Protein AF-D7MXR1-F1 (afdb_monomer_lite)

pLDDT: mean 87.25, std 10.05, range [51.94, 96.56]

Secondary structure (DSSP, 8-state):
---HHHHHHHHHTSGGGGB-TTT--BS--EEETTT--EE-HHHHHHHHHH-TTT--EEETTTS----

Structure (mmCIF, N/CA/C/O backbone):
data_AF-D7MXR1-F1
#
_entry.id   AF-D7MXR1-F1
#
loop_
_atom_site.group_PDB
_atom_site.id
_atom_site.type_symbol
_atom_site.label_atom_id
_atom_site.label_alt_id
_atom_site.label_comp_id
_atom_site.label_asym_id
_atom_site.label_entity_id
_atom_site.label_seq_id
_atom_site.pdbx_PDB_ins_code
_atom_site.Cartn_x
_atom_site.Cartn_y
_atom_site.Cartn_z
_atom_site.occupancy
_atom_site.B_iso_or_equiv
_atom_site.auth_seq_id
_atom_site.auth_comp_id
_atom_site.auth_asym_id
_atom_site.auth_atom_id
_atom_site.pdbx_PDB_model_num
ATOM 1 N N . LEU A 1 1 ? -18.425 4.268 -12.614 1.00 51.94 1 LEU A N 1
ATOM 2 C CA . LEU A 1 1 ? -17.344 5.165 -12.146 1.00 51.94 1 LEU A CA 1
ATOM 3 C C . LEU A 1 1 ? -17.324 5.130 -10.627 1.00 51.94 1 LEU A C 1
ATOM 5 O O . LEU A 1 1 ? -17.958 5.952 -9.980 1.00 51.94 1 LEU A O 1
ATOM 9 N N . THR A 1 2 ? -16.711 4.102 -10.051 1.00 61.69 2 THR A N 1
ATOM 10 C CA . THR A 1 2 ? -16.626 3.973 -8.593 1.00 61.69 2 THR A CA 1
ATOM 11 C C . THR A 1 2 ? -15.491 4.867 -8.108 1.00 61.69 2 THR A C 1
ATOM 13 O O . THR A 1 2 ? -14.379 4.768 -8.618 1.00 61.69 2 THR A O 1
ATOM 16 N N . ASP A 1 3 ? -15.766 5.755 -7.156 1.00 83.75 3 ASP A N 1
ATOM 17 C CA . ASP A 1 3 ? -14.749 6.630 -6.573 1.00 83.75 3 ASP A CA 1
ATOM 18 C C . ASP A 1 3 ? -13.677 5.784 -5.863 1.00 83.75 3 ASP A C 1
ATOM 20 O O . ASP A 1 3 ? -13.977 5.028 -4.929 1.00 83.75 3 ASP A O 1
ATOM 24 N N . LYS A 1 4 ? -12.421 5.927 -6.305 1.00 84.12 4 LYS A N 1
ATOM 25 C CA . LYS A 1 4 ? -11.221 5.318 -5.714 1.00 84.12 4 LYS A CA 1
ATOM 26 C C . LYS A 1 4 ? -11.230 5.410 -4.183 1.00 84.12 4 LYS A C 1
ATOM 28 O O . LYS A 1 4 ? -10.892 4.444 -3.495 1.00 84.12 4 LYS A O 1
ATOM 33 N N . ASN A 1 5 ? -11.639 6.556 -3.642 1.00 85.00 5 ASN A N 1
ATOM 34 C CA . ASN A 1 5 ? -11.636 6.808 -2.204 1.00 85.00 5 ASN A CA 1
ATOM 35 C C . ASN A 1 5 ? -12.617 5.899 -1.459 1.00 85.00 5 ASN A C 1
ATOM 37 O O . ASN A 1 5 ? -12.307 5.429 -0.365 1.00 85.00 5 ASN A O 1
ATOM 41 N N . ILE A 1 6 ? -13.775 5.589 -2.052 1.00 90.25 6 ILE A N 1
ATOM 42 C CA . ILE A 1 6 ? -14.757 4.671 -1.458 1.00 90.25 6 ILE A CA 1
ATOM 43 C C . ILE A 1 6 ? -14.168 3.261 -1.371 1.00 90.25 6 ILE A C 1
ATOM 45 O O . ILE A 1 6 ? -14.332 2.586 -0.352 1.00 90.25 6 ILE A O 1
ATOM 49 N N . VAL A 1 7 ? -13.459 2.825 -2.415 1.00 90.25 7 VAL A N 1
ATOM 50 C CA . VAL A 1 7 ? -12.819 1.504 -2.454 1.00 90.25 7 VAL A CA 1
ATOM 51 C C . VAL A 1 7 ? -11.718 1.413 -1.400 1.00 90.25 7 VAL A C 1
ATOM 53 O O . VAL A 1 7 ? -11.774 0.531 -0.542 1.00 90.25 7 VAL A O 1
ATOM 56 N N . PHE A 1 8 ? -10.766 2.350 -1.384 1.00 90.94 8 PHE A N 1
ATOM 57 C CA . PHE A 1 8 ? -9.681 2.314 -0.398 1.00 90.94 8 PHE A CA 1
ATOM 58 C C . PHE A 1 8 ? -10.167 2.510 1.034 1.00 90.94 8 PHE A C 1
ATOM 60 O O . PHE A 1 8 ? -9.608 1.892 1.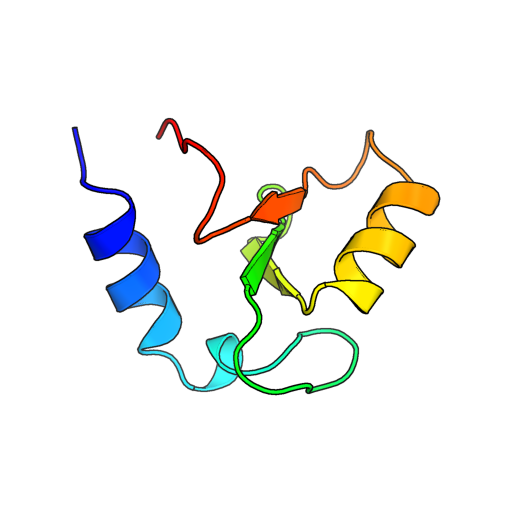935 1.00 90.94 8 PHE A O 1
ATOM 67 N N . ARG A 1 9 ? -11.236 3.280 1.264 1.00 90.88 9 ARG A N 1
ATOM 68 C CA . ARG A 1 9 ? -11.855 3.385 2.592 1.00 90.88 9 ARG A CA 1
ATOM 69 C C . ARG A 1 9 ? -12.399 2.040 3.070 1.00 90.88 9 ARG A C 1
ATOM 71 O O . ARG A 1 9 ? -12.205 1.692 4.230 1.00 90.88 9 ARG A O 1
ATOM 78 N N . LYS A 1 10 ? -13.053 1.272 2.191 1.00 93.12 10 LYS A N 1
ATOM 79 C CA . LYS A 1 10 ? -13.529 -0.082 2.521 1.00 93.12 10 LYS A CA 1
ATOM 80 C C . LYS A 1 10 ? -12.371 -1.047 2.764 1.00 93.12 10 LYS A C 1
ATOM 82 O O . LYS A 1 10 ? -12.427 -1.821 3.711 1.00 93.12 10 LYS A O 1
ATOM 87 N N . LEU A 1 11 ? -11.318 -0.988 1.948 1.00 93.31 11 LEU A N 1
ATOM 88 C CA . LEU A 1 11 ? -10.145 -1.852 2.113 1.00 93.31 11 LEU A CA 1
ATOM 89 C C . LEU A 1 11 ? -9.394 -1.542 3.415 1.00 93.31 11 LEU A C 1
ATOM 91 O O . LEU A 1 11 ? -9.123 -2.457 4.187 1.00 93.31 11 LEU A O 1
ATOM 95 N N . LYS A 1 12 ? -9.142 -0.263 3.715 1.00 91.56 12 LYS A N 1
ATOM 96 C CA . LYS A 1 12 ? -8.468 0.184 4.948 1.00 91.56 12 LYS A CA 1
ATOM 97 C C . LYS A 1 12 ? -9.320 0.039 6.216 1.00 91.56 12 LYS A C 1
ATOM 99 O O . LYS A 1 12 ? -8.805 0.199 7.317 1.00 91.56 12 LYS A O 1
ATOM 104 N N . ALA A 1 13 ? -10.604 -0.310 6.098 1.00 93.81 13 ALA A N 1
ATOM 105 C CA . ALA A 1 13 ? -11.412 -0.688 7.258 1.00 93.81 13 ALA A CA 1
ATOM 106 C C . ALA A 1 13 ? -10.939 -2.009 7.892 1.00 93.81 13 ALA A C 1
ATOM 108 O O . ALA A 1 13 ? -11.190 -2.246 9.072 1.00 93.81 13 ALA A O 1
ATOM 109 N N . LYS A 1 14 ? -10.237 -2.863 7.133 1.00 93.56 14 LYS A N 1
ATOM 110 C CA . LYS A 1 14 ? -9.591 -4.055 7.684 1.00 93.56 14 LYS A CA 1
ATOM 111 C C . LYS A 1 14 ? -8.294 -3.668 8.382 1.00 93.56 14 LYS A C 1
ATOM 113 O O . LYS A 1 14 ? -7.451 -2.996 7.793 1.00 93.56 14 LYS A O 1
ATOM 118 N N . PHE A 1 15 ? -8.122 -4.134 9.616 1.00 90.81 15 PHE A N 1
ATOM 119 C CA . PHE A 1 15 ? -6.944 -3.824 10.425 1.00 90.81 15 PHE A CA 1
ATOM 120 C C . PHE A 1 15 ? -5.631 -4.227 9.734 1.00 90.81 15 PHE A C 1
ATOM 122 O O . PHE A 1 15 ? -4.691 -3.439 9.717 1.00 90.81 15 PHE A O 1
ATOM 129 N N . GLU A 1 16 ? -5.611 -5.393 9.083 1.00 92.19 16 GLU A N 1
ATOM 130 C CA . GLU A 1 16 ? -4.466 -5.911 8.317 1.00 92.19 16 GLU A CA 1
ATOM 131 C C . GLU A 1 16 ? -3.964 -4.958 7.218 1.00 92.19 16 GLU A C 1
ATOM 133 O O . GLU A 1 16 ? -2.778 -4.939 6.916 1.00 92.19 16 GLU A O 1
ATOM 138 N N . ASN A 1 17 ? -4.835 -4.106 6.669 1.00 95.50 17 ASN A N 1
ATOM 139 C CA . ASN A 1 17 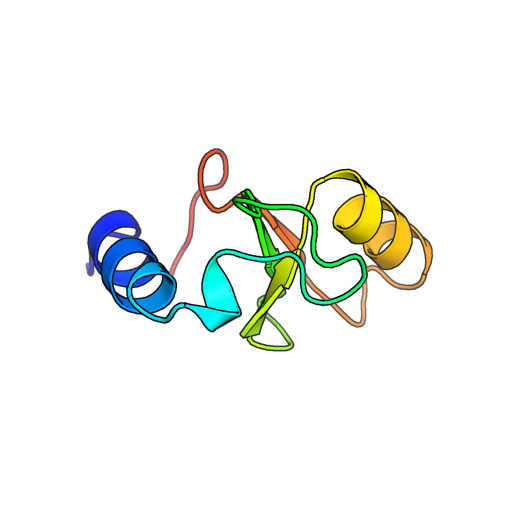? -4.491 -3.167 5.597 1.00 95.50 17 ASN A CA 1
ATOM 140 C C . ASN A 1 17 ? -3.959 -1.820 6.113 1.00 95.50 17 ASN A C 1
ATOM 142 O O . ASN A 1 17 ? -3.582 -0.957 5.319 1.00 95.50 17 ASN A O 1
ATOM 146 N N . ASN 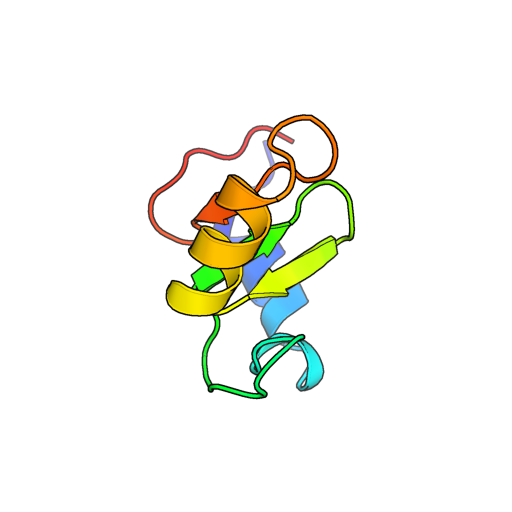A 1 18 ? -3.940 -1.621 7.433 1.00 94.94 18 ASN A N 1
ATOM 147 C CA . ASN A 1 18 ? -3.387 -0.422 8.069 1.00 94.94 18 ASN A CA 1
ATOM 148 C C . ASN A 1 18 ? -1.920 -0.589 8.476 1.00 94.94 18 ASN A C 1
ATOM 150 O O . ASN A 1 18 ? -1.354 0.312 9.100 1.00 94.94 18 ASN A O 1
ATOM 154 N N . VAL A 1 19 ? -1.300 -1.707 8.102 1.00 96.56 19 VAL A N 1
ATOM 155 C CA . VAL A 1 19 ? 0.118 -1.989 8.311 1.00 96.56 19 VAL A CA 1
ATOM 156 C C . VAL A 1 19 ? 0.761 -2.438 7.002 1.00 96.56 19 VAL A C 1
ATOM 158 O O . VAL A 1 19 ? 0.121 -3.066 6.162 1.00 96.56 19 VAL A O 1
ATOM 161 N N . CYS A 1 20 ? 2.022 -2.069 6.802 1.00 96.31 20 CYS A N 1
ATOM 162 C CA . CYS A 1 20 ? 2.821 -2.521 5.675 1.00 96.31 20 CYS A CA 1
ATOM 163 C C . CYS A 1 20 ? 2.971 -4.042 5.735 1.00 96.31 20 CYS A C 1
ATOM 165 O O . CYS A 1 20 ? 3.360 -4.579 6.772 1.00 96.31 20 CYS A O 1
ATOM 167 N N . PHE A 1 21 ? 2.716 -4.713 4.615 1.00 95.56 21 PHE A N 1
ATOM 168 C CA . PHE A 1 21 ? 2.825 -6.165 4.518 1.00 95.56 21 PHE A CA 1
ATOM 169 C C . PHE A 1 21 ? 4.232 -6.687 4.865 1.00 95.56 21 PHE A C 1
ATOM 171 O O . PHE A 1 21 ? 4.349 -7.703 5.542 1.00 95.56 21 PHE A O 1
ATOM 178 N N . ASP A 1 22 ? 5.290 -5.970 4.473 1.00 94.75 22 ASP A N 1
ATOM 179 C CA . ASP A 1 22 ? 6.673 -6.433 4.661 1.00 94.75 22 ASP A CA 1
ATOM 180 C C . ASP A 1 22 ? 7.256 -6.089 6.037 1.00 94.75 22 ASP A C 1
ATOM 182 O O . ASP A 1 22 ? 7.907 -6.916 6.669 1.00 94.75 22 ASP A O 1
ATOM 186 N N . CYS A 1 23 ? 7.074 -4.845 6.493 1.00 96.38 23 CYS A N 1
ATOM 187 C CA . CYS A 1 23 ? 7.774 -4.314 7.670 1.00 96.38 23 CYS A CA 1
ATOM 188 C C . CYS A 1 23 ? 6.847 -3.913 8.822 1.00 96.38 23 CYS A C 1
ATOM 190 O O . CYS A 1 23 ? 7.322 -3.442 9.851 1.00 96.38 23 CYS A O 1
ATOM 192 N N . SER A 1 24 ? 5.530 -4.086 8.667 1.00 95.69 24 SER A N 1
ATOM 193 C CA . SER A 1 24 ? 4.511 -3.702 9.658 1.00 95.69 24 SER A CA 1
ATOM 194 C C . SER A 1 24 ? 4.442 -2.204 10.002 1.00 95.69 24 SER A C 1
ATOM 196 O O . SER A 1 24 ? 3.750 -1.826 10.948 1.00 95.69 24 SER A O 1
ATOM 198 N N . GLU A 1 25 ? 5.099 -1.336 9.223 1.00 96.44 25 GLU A N 1
ATOM 199 C CA . GLU A 1 25 ? 4.981 0.122 9.355 1.00 96.44 25 GLU A CA 1
ATOM 200 C C . GLU A 1 25 ? 3.521 0.570 9.218 1.00 96.44 25 GLU A C 1
ATOM 202 O O . GLU A 1 25 ? 2.772 0.051 8.385 1.00 96.44 25 GLU A O 1
ATOM 207 N N . LYS A 1 26 ? 3.093 1.534 10.031 1.00 95.44 26 LYS A N 1
ATOM 208 C CA . LYS A 1 26 ? 1.681 1.929 10.081 1.00 95.44 26 LYS A CA 1
ATOM 209 C C . LYS A 1 26 ? 1.296 2.785 8.878 1.00 95.44 26 LYS A C 1
ATOM 211 O O . LYS A 1 26 ? 2.096 3.539 8.336 1.00 95.44 26 LYS A O 1
ATOM 216 N N . ASN A 1 27 ? 0.012 2.739 8.530 1.00 92.25 27 ASN A N 1
ATOM 217 C CA . ASN A 1 27 ? -0.612 3.579 7.506 1.00 92.25 27 ASN A CA 1
ATOM 218 C C . ASN A 1 27 ? 0.091 3.512 6.134 1.00 92.25 27 ASN A C 1
ATOM 220 O O . ASN A 1 27 ? 0.485 4.551 5.596 1.00 92.25 27 ASN A O 1
ATOM 224 N N . PRO A 1 28 ? 0.210 2.321 5.521 1.00 95.75 28 PRO A N 1
ATOM 225 C CA . PRO A 1 28 ? 0.792 2.191 4.192 1.00 95.75 28 PRO A CA 1
ATOM 226 C C . PRO A 1 28 ? 0.030 3.039 3.155 1.00 95.75 28 PRO A C 1
ATOM 228 O O . PRO A 1 28 ? -1.209 3.127 3.138 1.00 95.75 28 PRO A O 1
ATOM 231 N N . THR A 1 29 ? 0.790 3.698 2.282 1.00 94.62 29 THR A N 1
ATOM 232 C CA . THR A 1 29 ? 0.290 4.651 1.273 1.00 94.62 29 THR A CA 1
ATOM 233 C C . THR A 1 29 ? 0.458 4.155 -0.159 1.00 94.62 29 THR A C 1
ATOM 235 O O . THR A 1 29 ? 0.014 4.825 -1.093 1.00 94.62 29 THR A O 1
ATOM 238 N N . TYR A 1 30 ? 1.049 2.976 -0.337 1.00 94.38 30 TYR A N 1
ATOM 239 C CA . TYR A 1 30 ? 1.199 2.306 -1.620 1.00 94.38 30 TYR A CA 1
ATOM 240 C C . TYR A 1 30 ? 0.463 0.973 -1.596 1.00 94.38 30 TYR A C 1
ATOM 242 O O . TYR A 1 30 ? 0.320 0.343 -0.547 1.00 94.38 30 TYR A O 1
ATOM 250 N N . ALA A 1 31 ? -0.012 0.545 -2.759 1.00 94.00 31 ALA A N 1
ATOM 251 C CA . ALA A 1 31 ? -0.630 -0.757 -2.942 1.00 94.00 31 ALA A CA 1
ATOM 252 C C . ALA A 1 31 ? -0.053 -1.453 -4.180 1.00 94.00 31 ALA A C 1
ATOM 254 O O . ALA A 1 31 ? 0.204 -0.801 -5.197 1.00 94.00 31 ALA A O 1
ATOM 255 N N . SER A 1 32 ? 0.143 -2.771 -4.091 1.00 91.56 32 SER A N 1
ATOM 256 C CA . SER A 1 32 ? 0.418 -3.620 -5.256 1.00 91.56 32 SER A CA 1
ATOM 257 C C . SER A 1 32 ? -0.900 -3.984 -5.922 1.00 91.56 32 SER A C 1
ATOM 259 O O . SER A 1 32 ? -1.744 -4.638 -5.308 1.00 91.56 32 SER A O 1
ATOM 261 N N . VAL A 1 33 ? -1.066 -3.603 -7.187 1.00 87.50 33 VAL A N 1
ATOM 262 C CA . VAL A 1 33 ? -2.226 -4.010 -7.994 1.00 87.50 33 VAL A CA 1
ATOM 263 C C . VAL A 1 33 ? -2.197 -5.517 -8.246 1.00 87.50 33 VAL A C 1
ATOM 265 O O . VAL A 1 33 ? -3.239 -6.161 -8.209 1.00 87.50 33 VAL A O 1
ATOM 268 N N . THR A 1 34 ? -1.007 -6.087 -8.456 1.00 87.31 34 THR A N 1
ATOM 269 C CA . THR A 1 34 ? -0.853 -7.510 -8.780 1.00 87.31 34 THR A CA 1
ATOM 270 C C . THR A 1 34 ? -1.239 -8.411 -7.611 1.00 87.31 34 THR A C 1
ATOM 272 O O . THR A 1 34 ? -1.909 -9.420 -7.810 1.00 87.31 34 THR A O 1
ATOM 275 N N . TYR A 1 35 ? -0.815 -8.060 -6.394 1.00 88.69 35 TYR A N 1
ATOM 276 C CA . TYR A 1 35 ? -0.974 -8.926 -5.220 1.00 88.69 35 TYR A CA 1
ATOM 277 C C . TYR A 1 35 ? -2.060 -8.471 -4.243 1.00 88.69 35 TYR A C 1
ATOM 279 O O . TYR A 1 35 ? -2.385 -9.207 -3.317 1.00 88.69 35 TYR A O 1
ATOM 287 N N . GLY A 1 36 ? -2.622 -7.272 -4.415 1.00 91.19 36 GLY A N 1
ATOM 288 C CA . GLY A 1 36 ? -3.653 -6.749 -3.517 1.00 91.19 36 GLY A CA 1
ATOM 289 C C . GLY A 1 36 ? -3.152 -6.455 -2.098 1.00 91.19 36 GLY A C 1
ATOM 290 O O . GLY A 1 36 ? -3.940 -6.497 -1.157 1.00 91.19 36 GLY A O 1
ATOM 291 N N . ILE A 1 37 ? -1.856 -6.166 -1.940 1.00 93.44 37 ILE A N 1
ATOM 292 C CA . ILE A 1 37 ? -1.216 -5.855 -0.651 1.00 93.44 37 ILE A CA 1
ATOM 293 C C . ILE A 1 37 ? -0.947 -4.356 -0.500 1.00 93.44 37 ILE A C 1
ATOM 295 O O . ILE A 1 37 ? -0.772 -3.651 -1.497 1.00 93.44 37 ILE A O 1
ATOM 299 N N . PHE A 1 38 ? -0.848 -3.883 0.744 1.00 95.62 38 PHE A N 1
ATOM 300 C CA . PHE A 1 38 ? -0.443 -2.516 1.070 1.00 95.62 38 PHE A CA 1
ATOM 301 C C . PHE A 1 38 ? 1.007 -2.465 1.566 1.00 95.62 38 PHE A C 1
ATOM 303 O O . PHE A 1 38 ? 1.420 -3.279 2.391 1.00 95.62 38 PHE A O 1
ATOM 310 N N . LEU A 1 39 ? 1.768 -1.479 1.090 1.00 95.25 39 LEU A N 1
ATOM 311 C CA . LEU A 1 39 ? 3.171 -1.264 1.445 1.00 95.25 39 LEU A CA 1
ATOM 312 C C . LEU A 1 39 ? 3.434 0.181 1.880 1.00 95.25 39 LEU A C 1
ATOM 314 O O . LEU A 1 39 ? 2.772 1.129 1.438 1.00 95.25 39 LEU A O 1
ATOM 318 N N . CYS A 1 40 ? 4.432 0.352 2.746 1.00 95.75 40 CYS A N 1
ATOM 319 C CA . CYS A 1 40 ? 5.032 1.657 2.990 1.00 95.75 40 CYS A CA 1
ATOM 320 C C . CYS A 1 40 ? 5.860 2.101 1.773 1.00 95.75 40 CYS A C 1
ATOM 322 O O . CYS A 1 40 ? 6.121 1.324 0.851 1.00 95.75 40 CYS A O 1
ATOM 324 N N . ILE A 1 41 ? 6.272 3.368 1.779 1.00 92.75 41 ILE A N 1
ATOM 325 C CA . ILE A 1 41 ? 7.055 3.952 0.689 1.00 92.75 41 ILE A CA 1
ATOM 326 C C . ILE A 1 41 ? 8.370 3.194 0.457 1.00 92.75 41 ILE A C 1
ATOM 328 O O . ILE A 1 41 ? 8.659 2.834 -0.683 1.00 92.75 41 ILE A O 1
ATOM 332 N N . ASP A 1 42 ? 9.093 2.851 1.524 1.00 93.94 42 ASP A N 1
ATOM 333 C CA . ASP A 1 42 ? 10.409 2.211 1.432 1.00 93.94 42 ASP A CA 1
ATOM 334 C C . ASP A 1 42 ? 10.316 0.791 0.867 1.00 93.94 42 ASP A C 1
ATOM 336 O O . ASP A 1 42 ? 11.002 0.451 -0.097 1.00 93.94 42 ASP A O 1
ATOM 340 N N . CYS A 1 43 ? 9.396 -0.0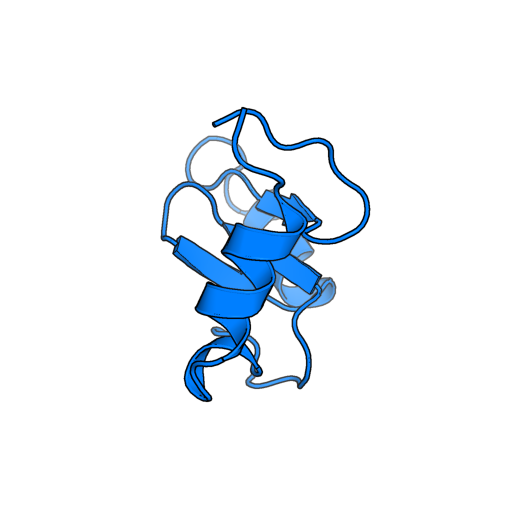27 1.390 1.00 93.06 43 CYS A N 1
ATOM 341 C CA . CYS A 1 43 ? 9.158 -1.373 0.868 1.00 93.06 43 CYS A CA 1
ATOM 342 C C . CYS A 1 43 ? 8.663 -1.328 -0.581 1.00 93.06 43 CYS A C 1
ATOM 344 O O . CYS A 1 43 ? 9.115 -2.116 -1.410 1.00 93.06 43 CYS A O 1
ATOM 346 N N . SER A 1 44 ? 7.801 -0.368 -0.933 1.00 91.44 44 SER A N 1
ATOM 347 C CA . SER A 1 44 ? 7.359 -0.222 -2.323 1.00 91.44 44 SER A CA 1
ATOM 348 C C . SER A 1 44 ? 8.519 0.098 -3.277 1.00 91.44 44 SER A C 1
ATOM 350 O O . SER A 1 44 ? 8.547 -0.433 -4.385 1.00 91.44 44 SER A O 1
ATOM 352 N N . ALA A 1 45 ? 9.504 0.895 -2.847 1.00 89.31 45 ALA A N 1
ATOM 353 C CA . ALA A 1 45 ? 10.693 1.206 -3.640 1.00 89.31 45 ALA A CA 1
ATOM 354 C C . ALA A 1 45 ? 11.606 -0.021 -3.814 1.00 89.31 45 ALA A C 1
ATOM 356 O O . ALA A 1 45 ? 12.099 -0.277 -4.915 1.00 89.31 45 ALA A O 1
ATOM 357 N N . ILE A 1 46 ? 11.771 -0.828 -2.760 1.00 89.81 46 ILE A N 1
ATOM 358 C CA . ILE A 1 46 ? 12.521 -2.091 -2.826 1.00 89.81 46 ILE A CA 1
ATOM 359 C C . ILE A 1 46 ? 11.876 -3.028 -3.851 1.00 89.81 46 ILE A C 1
ATOM 361 O O . ILE A 1 46 ? 12.551 -3.501 -4.766 1.00 89.81 46 ILE A O 1
ATOM 365 N N . HIS A 1 47 ? 10.563 -3.249 -3.767 1.00 85.75 47 HIS A N 1
ATOM 366 C CA . HIS A 1 47 ? 9.873 -4.123 -4.720 1.00 85.75 47 HIS A CA 1
ATOM 367 C C . HIS A 1 47 ? 9.934 -3.601 -6.162 1.00 85.75 47 HIS A C 1
ATOM 369 O O . HIS A 1 47 ? 10.088 -4.396 -7.091 1.00 85.75 47 HIS A O 1
ATOM 375 N N . GLN A 1 48 ? 9.870 -2.280 -6.366 1.00 83.44 48 GLN A N 1
ATOM 376 C CA . GLN A 1 48 ? 10.046 -1.672 -7.691 1.00 83.44 48 GLN A CA 1
ATOM 377 C C . GLN A 1 48 ? 11.427 -1.975 -8.284 1.00 83.44 48 GLN A C 1
ATOM 379 O O . GLN A 1 48 ? 11.522 -2.248 -9.479 1.00 83.44 48 GLN A O 1
ATOM 384 N N . SER A 1 49 ? 12.481 -1.983 -7.462 1.00 83.19 49 SER A N 1
ATOM 385 C CA . SER A 1 49 ? 13.836 -2.324 -7.915 1.00 83.19 49 SER A CA 1
ATOM 386 C C . SER A 1 49 ? 14.010 -3.807 -8.270 1.00 83.19 49 SER A C 1
ATOM 388 O O . SER A 1 49 ? 14.834 -4.139 -9.119 1.00 83.19 49 SER A O 1
ATOM 390 N N . LEU A 1 50 ? 13.220 -4.697 -7.656 1.00 75.31 50 LEU A N 1
ATOM 391 C CA . LEU A 1 50 ? 13.358 -6.148 -7.803 1.00 75.31 50 LEU A CA 1
ATOM 392 C C . LEU A 1 50 ? 12.615 -6.703 -9.027 1.00 75.31 50 LEU A C 1
ATOM 394 O O . LEU A 1 50 ? 13.070 -7.688 -9.611 1.00 75.31 50 LEU A O 1
ATOM 398 N N . SER A 1 51 ? 11.495 -6.096 -9.441 1.00 62.75 51 SER A N 1
ATOM 399 C CA . SER A 1 51 ? 10.866 -6.362 -10.747 1.00 62.75 51 SER A CA 1
ATOM 400 C C . SER A 1 51 ? 9.638 -5.496 -11.023 1.00 62.75 51 SER A C 1
ATOM 402 O O . SER A 1 51 ? 8.525 -5.789 -10.578 1.00 62.75 51 SER A O 1
ATOM 404 N N . VAL A 1 52 ? 9.803 -4.513 -11.907 1.00 64.62 52 VAL A N 1
ATOM 405 C CA . VAL A 1 52 ? 8.704 -3.683 -12.437 1.00 64.62 52 VAL A CA 1
ATOM 406 C C . VAL A 1 52 ? 7.670 -4.470 -13.255 1.00 64.62 52 VAL A C 1
ATOM 408 O O . VAL A 1 52 ? 6.539 -4.023 -13.410 1.00 64.62 52 VAL A O 1
ATOM 411 N N . HIS A 1 53 ? 8.041 -5.649 -13.767 1.00 65.31 53 HIS A N 1
ATOM 412 C CA . HIS A 1 53 ? 7.160 -6.499 -14.577 1.00 65.31 53 HIS A CA 1
ATOM 413 C C . HIS A 1 53 ? 6.302 -7.466 -13.753 1.00 65.31 53 HIS A C 1
ATOM 415 O O . HIS A 1 53 ? 5.398 -8.090 -14.302 1.00 65.31 53 HIS A O 1
ATOM 421 N N . ILE A 1 54 ? 6.584 -7.604 -12.455 1.00 70.31 54 ILE A N 1
ATOM 422 C CA . ILE A 1 54 ? 5.925 -8.585 -11.587 1.00 70.31 54 ILE A CA 1
ATOM 423 C C . ILE A 1 54 ? 4.882 -7.895 -10.708 1.00 70.31 54 ILE A C 1
ATOM 425 O O . ILE A 1 54 ? 3.753 -8.368 -10.600 1.00 70.31 54 ILE A O 1
ATOM 429 N N . SER A 1 55 ? 5.216 -6.746 -10.117 1.00 68.75 55 SER A N 1
ATOM 430 C CA . SER A 1 55 ? 4.271 -5.979 -9.306 1.00 68.75 55 SER A CA 1
ATOM 431 C C . SER A 1 55 ? 4.161 -4.529 -9.724 1.00 68.75 55 SER A C 1
ATOM 433 O O . SER A 1 55 ? 5.121 -3.765 -9.660 1.00 68.75 55 SER A O 1
ATOM 435 N N . PHE A 1 56 ? 2.941 -4.133 -10.079 1.00 82.38 56 PHE A N 1
ATOM 436 C CA . PHE A 1 56 ? 2.608 -2.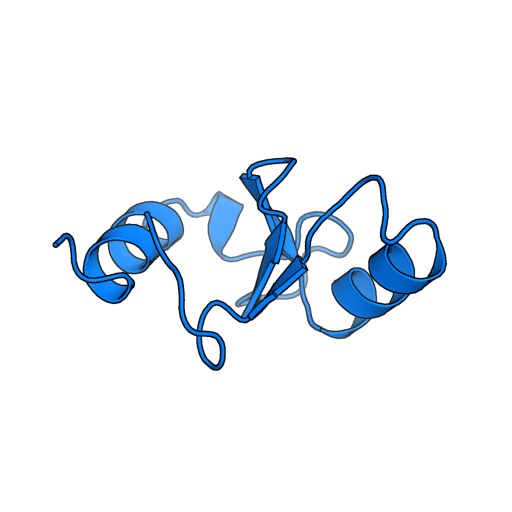737 -10.311 1.00 82.38 56 PHE A CA 1
ATOM 437 C C . PHE A 1 56 ? 2.247 -2.073 -8.989 1.00 82.38 56 PHE A C 1
ATOM 439 O O . PHE A 1 56 ? 1.161 -2.287 -8.450 1.00 82.38 56 PHE A O 1
ATOM 446 N N . PHE A 1 57 ? 3.158 -1.249 -8.480 1.00 86.44 57 PHE A N 1
ATOM 447 C CA . PHE A 1 57 ? 2.900 -0.419 -7.311 1.00 86.44 57 PHE A CA 1
ATOM 448 C C . PHE A 1 57 ? 2.322 0.926 -7.730 1.00 86.44 57 PHE A C 1
ATOM 450 O O . PHE A 1 57 ? 2.751 1.540 -8.715 1.00 86.44 57 PHE A O 1
ATOM 457 N N . ARG A 1 58 ? 1.320 1.367 -6.976 1.00 89.75 58 ARG A N 1
ATOM 458 C CA . ARG A 1 58 ? 0.651 2.653 -7.152 1.00 89.75 58 ARG A CA 1
ATOM 459 C C . ARG A 1 58 ? 0.381 3.272 -5.789 1.00 89.75 58 ARG A C 1
ATOM 461 O O . ARG A 1 58 ? 0.007 2.578 -4.840 1.00 89.75 58 ARG A O 1
ATOM 468 N N . SER A 1 59 ? 0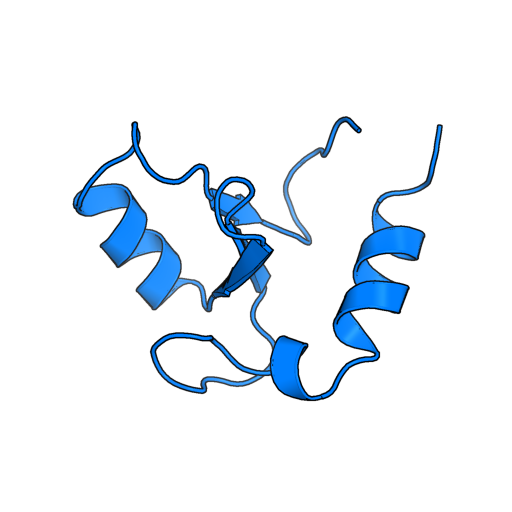.556 4.580 -5.686 1.00 90.75 59 SER A N 1
ATOM 469 C CA . SER A 1 59 ? 0.157 5.353 -4.521 1.00 90.75 59 SER A CA 1
ATOM 470 C C . SER A 1 59 ? -1.363 5.344 -4.394 1.00 90.75 59 SER A C 1
ATOM 472 O O . SER A 1 59 ? -2.093 5.695 -5.324 1.00 90.75 59 SER A O 1
ATOM 474 N N . THR A 1 60 ? -1.869 5.008 -3.211 1.00 89.19 60 THR A N 1
ATOM 475 C CA . THR A 1 60 ? -3.308 5.082 -2.927 1.00 89.19 60 THR A CA 1
ATOM 476 C C . THR A 1 60 ? -3.796 6.529 -2.942 1.00 89.19 60 THR A C 1
ATOM 478 O O . THR A 1 60 ? -4.951 6.797 -3.275 1.00 89.19 60 THR A O 1
ATOM 481 N N . ASN A 1 61 ? -2.907 7.475 -2.625 1.00 85.81 61 ASN A N 1
ATOM 482 C CA . ASN A 1 61 ? -3.243 8.884 -2.450 1.00 85.81 61 ASN A CA 1
ATOM 483 C C . ASN A 1 61 ? -2.963 9.693 -3.721 1.00 85.81 61 ASN A C 1
ATOM 485 O O . ASN A 1 61 ? -3.856 10.397 -4.186 1.00 85.81 61 ASN A O 1
ATOM 489 N N . LEU A 1 62 ? -1.763 9.553 -4.292 1.00 84.75 62 LEU A N 1
ATOM 490 C CA . LEU A 1 62 ? -1.264 10.429 -5.358 1.00 84.75 62 LEU A CA 1
ATOM 491 C C . LEU A 1 62 ? -1.663 9.964 -6.761 1.00 84.75 62 LEU A C 1
ATOM 493 O O . LEU A 1 62 ? -1.901 10.797 -7.630 1.00 84.75 62 LEU A O 1
ATOM 497 N N . ASP A 1 63 ? -1.781 8.653 -6.983 1.00 85.38 63 ASP A N 1
ATOM 498 C CA . ASP A 1 63 ? -2.012 8.144 -8.332 1.00 85.38 63 ASP A CA 1
ATOM 499 C C . ASP A 1 63 ? -3.491 8.181 -8.720 1.00 85.38 63 ASP A C 1
ATOM 501 O O . ASP A 1 63 ? -4.402 8.054 -7.887 1.00 85.38 63 ASP A O 1
ATOM 505 N N . SER A 1 64 ? -3.724 8.317 -10.024 1.00 85.12 64 SER A N 1
ATOM 506 C CA . SER A 1 64 ? -5.025 8.059 -10.634 1.00 85.12 64 SER A CA 1
ATOM 507 C C . SER A 1 64 ? -5.213 6.553 -10.800 1.00 85.12 64 SER A C 1
ATOM 509 O O . SER A 1 64 ? -4.332 5.866 -11.310 1.00 85.12 64 SER A O 1
ATOM 511 N N . TRP A 1 65 ? -6.365 6.045 -10.365 1.00 84.38 65 TRP A N 1
ATOM 512 C CA . TRP A 1 65 ? -6.716 4.631 -10.474 1.00 84.38 65 TRP A CA 1
ATOM 513 C C . TRP A 1 65 ? -7.897 4.487 -11.424 1.00 84.38 65 TRP A C 1
ATOM 515 O O . TRP A 1 65 ? -8.963 5.052 -11.177 1.00 84.38 65 TRP A O 1
ATOM 525 N N . SER A 1 66 ? -7.701 3.730 -12.497 1.00 77.75 66 SER A N 1
ATOM 526 C CA . SER A 1 66 ? -8.780 3.234 -13.345 1.00 77.75 66 SER A CA 1
ATOM 527 C C . SER A 1 66 ? -9.174 1.842 -12.862 1.00 77.75 66 SER A C 1
ATOM 529 O O . SER A 1 66 ? -8.305 0.980 -12.721 1.00 77.75 66 SER A O 1
ATOM 531 N N . LEU A 1 67 ? -10.466 1.656 -12.589 1.00 62.19 67 LEU A N 1
ATOM 532 C CA . LEU A 1 67 ? -11.075 0.341 -12.381 1.00 62.19 67 LEU A CA 1
ATOM 533 C C . LEU A 1 67 ? -11.410 -0.302 -13.723 1.00 62.19 67 LEU A C 1
ATOM 535 O O . LEU A 1 67 ? -11.862 0.455 -14.613 1.00 62.19 67 LEU A O 1
#

Radius of gyration: 11.48 Å; chains: 1; bounding box: 31×19×25 Å

Foldseek 3Di:
DDDLCVVVVVVVVDVQQQAAPPPRHGRAFKAWPQPRHGHHPVVVVVVCVVDPPRTDMDGSPPDDDDD

Organism: Arabidopsis lyrata subsp. lyrata (NCBI:txid81972)

Sequence (67 aa):
LTDKNIVFRKLKAKFENNVCFDCSEKNPTYASVTYGIFLCIDCSAIHQSLSVHISFFRSTNLDSWSL

InterPro domains:
  IPR001164 Arf GTPase activating protein [PF01412] (7-66)
  IPR001164 Arf GTPase activating protein [PR00405] (17-36)
  IPR001164 Arf GTPase activating protein [PR00405] (36-53)
  IPR001164 Arf GTPase activating protein [PR00405] (57-67)
  IPR001164 Arf GTPase activating protein [PS50115] (5-67)
  IPR001164 Arf GTPase activating protein [SM00105] (5-67)
  IPR037278 ARFGAP/RecO-like zinc finger [SSF57863] (7-66)
  IPR038508 ArfGAP domain superfamily [G3DSA:1.10.220.150] (2-67)